Protein AF-A0A0H5CHE4-F1 (afdb_monomer_lite)

Radius of gyration: 12.94 Å; chains: 1; bounding box: 34×36×29 Å

Sequence (88 aa):
MNDIDSIPSAHELRITDLGTPQAAWVVGAEHDETVGFTAEGSLPITGEQRGEPDQAVADWVSDVIEVEAVVFVADPVRPLVWLIRYTA

Foldseek 3Di:
DDPLPWAWDQKKWAWDDQPDQATWIFIFGQDPPVPGTDTQDIGGDDDPCPFDDDVVNFVVVCVSVVAPTWDWDQDPVDGRMTTIIGGD

pLDDT: mean 82.74, std 11.99, range [41.12, 94.44]

Secondary structure (DSSP, 8-state):
-----EEEEEEEEEESSTTSTT-EEEEEEE-STTT-EEEEEEEEPPTT--SS--HHHHHHHHHHTT-S-EEEEE-SSSTTEEEEEEE-

Structure (mmCIF, N/CA/C/O backbone):
data_AF-A0A0H5CHE4-F1
#
_entry.id   AF-A0A0H5CHE4-F1
#
loop_
_atom_site.group_PDB
_atom_site.id
_atom_site.type_symbol
_atom_site.label_atom_id
_atom_site.label_alt_id
_atom_site.label_comp_id
_atom_site.label_asym_id
_atom_site.label_entity_id
_atom_site.label_seq_id
_atom_site.pdbx_PDB_ins_code
_atom_site.Cartn_x
_atom_site.Cartn_y
_atom_site.Cartn_z
_atom_site.occupancy
_atom_site.B_iso_or_equiv
_atom_site.auth_seq_id
_atom_site.auth_comp_id
_atom_site.auth_asym_id
_atom_site.auth_atom_id
_atom_site.pdbx_PDB_model_num
ATOM 1 N N . MET A 1 1 ? 22.296 -15.860 -5.679 1.00 41.12 1 MET A N 1
ATOM 2 C CA . MET A 1 1 ? 21.029 -15.179 -5.354 1.00 41.12 1 MET A CA 1
ATOM 3 C C . MET A 1 1 ? 20.842 -14.180 -6.467 1.00 41.12 1 MET A C 1
ATOM 5 O O . MET A 1 1 ? 21.721 -13.349 -6.625 1.00 41.12 1 MET A O 1
ATOM 9 N N . ASN A 1 2 ? 19.851 -14.389 -7.333 1.00 43.78 2 ASN A N 1
ATOM 10 C CA . ASN A 1 2 ? 19.593 -13.471 -8.437 1.00 43.78 2 ASN A CA 1
ATOM 11 C C . ASN A 1 2 ? 19.055 -12.176 -7.830 1.00 43.78 2 ASN A C 1
ATOM 13 O O . ASN A 1 2 ? 17.973 -12.196 -7.247 1.00 43.78 2 ASN A O 1
ATOM 17 N N . ASP A 1 3 ? 19.827 -11.097 -7.928 1.00 50.47 3 ASP A N 1
ATOM 18 C CA . ASP A 1 3 ? 19.309 -9.735 -7.845 1.00 50.47 3 ASP A CA 1
ATOM 19 C C . ASP A 1 3 ? 18.314 -9.588 -8.997 1.00 50.47 3 ASP A C 1
ATOM 21 O O . ASP A 1 3 ? 18.700 -9.434 -10.154 1.00 50.47 3 ASP A O 1
ATOM 25 N N . ILE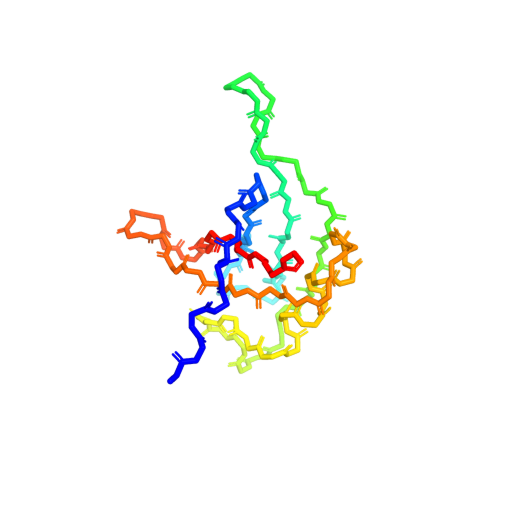 A 1 4 ? 17.027 -9.759 -8.704 1.00 59.12 4 ILE A N 1
ATOM 26 C CA . ILE A 1 4 ? 15.994 -9.310 -9.626 1.00 59.12 4 ILE A CA 1
ATOM 27 C C . ILE A 1 4 ? 15.985 -7.791 -9.466 1.00 59.12 4 ILE A C 1
ATOM 29 O O . ILE A 1 4 ? 15.493 -7.284 -8.455 1.00 59.12 4 ILE A O 1
ATOM 33 N N . ASP A 1 5 ? 16.622 -7.088 -10.406 1.00 65.12 5 ASP A N 1
ATOM 34 C CA . ASP A 1 5 ? 16.682 -5.625 -10.439 1.00 65.12 5 ASP A CA 1
ATOM 35 C C . ASP A 1 5 ? 15.254 -5.070 -10.365 1.00 65.12 5 ASP A C 1
ATOM 37 O O . ASP A 1 5 ? 14.478 -5.142 -11.317 1.00 65.12 5 ASP A O 1
ATOM 41 N N . SER A 1 6 ? 14.876 -4.576 -9.187 1.00 70.25 6 SER A N 1
ATOM 42 C CA . SER A 1 6 ? 13.530 -4.070 -8.933 1.00 70.25 6 SER A CA 1
ATOM 43 C C . SER A 1 6 ? 13.476 -2.603 -9.347 1.00 70.25 6 SER A C 1
ATOM 45 O O . SER A 1 6 ? 14.225 -1.776 -8.818 1.00 70.25 6 SER A O 1
ATOM 47 N N . ILE A 1 7 ? 12.589 -2.262 -10.277 1.00 76.00 7 ILE A N 1
ATOM 48 C CA . ILE A 1 7 ? 12.428 -0.901 -10.788 1.00 76.00 7 ILE A CA 1
ATOM 49 C C . ILE A 1 7 ? 11.569 -0.095 -9.800 1.00 76.00 7 ILE A C 1
ATOM 51 O O . ILE A 1 7 ? 10.525 -0.587 -9.357 1.00 76.00 7 ILE A O 1
ATOM 55 N N . PRO A 1 8 ? 11.983 1.128 -9.412 1.00 75.56 8 PRO A N 1
ATOM 56 C CA . PRO A 1 8 ? 11.155 1.997 -8.585 1.00 75.56 8 PRO A CA 1
ATOM 57 C C . PRO A 1 8 ? 9.893 2.425 -9.341 1.00 75.56 8 PRO A C 1
ATOM 59 O O . PRO A 1 8 ? 9.966 2.935 -10.459 1.00 75.56 8 PRO A O 1
ATOM 62 N N . SER A 1 9 ? 8.739 2.227 -8.706 1.00 80.00 9 SER A N 1
ATOM 63 C CA . SER A 1 9 ? 7.455 2.735 -9.181 1.00 80.00 9 SER A CA 1
ATOM 64 C C . SER A 1 9 ? 7.282 4.210 -8.810 1.00 80.00 9 SER A C 1
ATOM 66 O O . SER A 1 9 ? 7.862 4.681 -7.832 1.00 80.00 9 SER A O 1
ATOM 68 N N . ALA A 1 10 ? 6.442 4.928 -9.561 1.00 85.19 10 ALA A N 1
ATOM 69 C CA . ALA A 1 10 ? 5.885 6.216 -9.129 1.00 85.19 10 ALA A CA 1
ATOM 70 C C . ALA A 1 10 ? 4.733 6.047 -8.114 1.00 85.19 10 ALA A C 1
ATOM 72 O O . ALA A 1 10 ? 4.269 7.024 -7.528 1.00 85.19 10 ALA A O 1
ATOM 73 N N . HIS A 1 11 ? 4.272 4.807 -7.918 1.00 90.06 11 HIS A N 1
ATOM 74 C CA . HIS A 1 11 ? 3.197 4.469 -6.998 1.00 90.06 11 HIS A CA 1
ATOM 75 C C . HIS A 1 11 ? 3.722 4.221 -5.584 1.00 90.06 11 HIS A C 1
ATOM 77 O O . HIS A 1 11 ? 4.801 3.663 -5.364 1.00 90.06 11 HIS A O 1
ATOM 83 N N . GLU A 1 12 ? 2.890 4.574 -4.617 1.00 92.75 12 GLU A N 1
ATOM 84 C CA . GLU A 1 12 ? 3.083 4.326 -3.201 1.00 92.75 12 GLU A CA 1
ATOM 85 C C . GLU A 1 12 ? 1.854 3.620 -2.636 1.00 92.75 12 GLU A C 1
ATOM 87 O O . GLU A 1 12 ? 0.724 3.811 -3.090 1.00 92.75 12 GLU A O 1
ATOM 92 N N . LEU A 1 13 ? 2.081 2.825 -1.600 1.00 92.81 13 LEU A N 1
ATOM 93 C CA . LEU A 1 13 ? 1.036 2.225 -0.791 1.00 92.81 13 LEU A CA 1
ATOM 94 C C . LEU A 1 13 ? 0.934 2.997 0.526 1.00 92.81 13 LEU A C 1
ATOM 96 O O . LEU A 1 13 ? 1.941 3.231 1.190 1.00 92.81 13 LEU A O 1
ATOM 100 N N . ARG A 1 14 ? -0.278 3.386 0.919 1.00 92.38 14 ARG A N 1
ATOM 101 C CA . ARG A 1 14 ? -0.565 4.157 2.135 1.00 92.38 14 ARG A CA 1
ATOM 102 C C . ARG A 1 14 ? -1.692 3.513 2.936 1.00 92.38 14 ARG A C 1
ATOM 104 O O . ARG A 1 14 ? -2.480 2.737 2.398 1.00 92.38 14 ARG A O 1
ATOM 111 N N . ILE A 1 15 ? -1.816 3.894 4.204 1.00 89.94 15 ILE A N 1
ATOM 112 C CA . ILE A 1 15 ? -3.016 3.637 5.014 1.00 89.94 15 ILE A CA 1
ATOM 113 C C . ILE A 1 15 ? -3.668 4.976 5.363 1.00 89.94 15 ILE A C 1
ATOM 115 O O . ILE A 1 15 ? -3.000 5.851 5.910 1.00 89.94 15 ILE A O 1
ATOM 119 N N . THR A 1 16 ? -4.963 5.148 5.078 1.00 84.94 16 THR A N 1
ATOM 120 C CA . THR A 1 16 ? -5.661 6.435 5.290 1.00 84.94 16 THR A CA 1
ATOM 121 C C . THR A 1 16 ? -6.154 6.644 6.722 1.00 84.94 16 THR A C 1
ATOM 123 O O . THR A 1 16 ? -6.025 7.743 7.251 1.00 84.94 16 THR A O 1
ATOM 126 N N . ASP A 1 17 ? -6.677 5.596 7.374 1.00 81.19 17 ASP A N 1
ATOM 127 C CA . ASP A 1 17 ? -7.444 5.726 8.629 1.00 81.19 17 ASP A CA 1
ATOM 128 C C . ASP A 1 17 ? -7.081 4.664 9.681 1.00 81.19 17 ASP A C 1
ATOM 130 O O . ASP A 1 17 ? -7.957 4.054 10.317 1.00 81.19 17 ASP A O 1
ATOM 134 N N . LEU A 1 18 ? -5.777 4.409 9.864 1.00 78.94 18 LEU A N 1
ATOM 135 C CA . LEU A 1 18 ? -5.289 3.411 10.820 1.00 78.94 18 LEU A CA 1
ATOM 136 C C . LEU A 1 18 ? -5.859 3.667 12.223 1.00 78.94 18 LEU A C 1
ATOM 138 O O . LEU A 1 18 ? -5.835 4.779 12.740 1.00 78.94 18 LEU A O 1
ATOM 142 N N . GLY A 1 19 ? -6.354 2.608 12.863 1.00 73.25 19 GLY A N 1
ATOM 143 C CA . GLY A 1 19 ? -6.983 2.702 14.181 1.00 73.25 19 GLY A CA 1
ATOM 144 C C . GLY A 1 19 ? -8.507 2.691 14.123 1.00 73.25 19 GLY A C 1
ATOM 145 O O . GLY A 1 19 ? -9.132 2.263 15.091 1.00 73.25 19 GLY A O 1
ATOM 146 N N . THR A 1 20 ? -9.108 3.026 12.980 1.00 80.12 20 THR A N 1
ATOM 147 C CA . THR A 1 20 ? -10.565 3.009 12.795 1.00 80.12 20 THR A CA 1
ATOM 148 C C . THR A 1 20 ? -11.052 1.715 12.122 1.00 80.12 20 THR A C 1
ATOM 150 O O . THR A 1 20 ? -10.251 0.975 11.542 1.00 80.12 20 THR A O 1
ATOM 153 N N . PRO A 1 21 ? -12.364 1.416 12.169 1.00 79.00 21 PRO A N 1
ATOM 154 C CA . PRO A 1 21 ? -12.972 0.360 11.353 1.00 79.00 21 PRO A CA 1
ATOM 155 C C . PRO A 1 21 ? -12.971 0.655 9.845 1.00 79.00 21 PRO A C 1
ATOM 157 O O . PRO A 1 21 ? -13.288 -0.232 9.065 1.00 79.00 21 PRO A O 1
ATOM 160 N N . GLN A 1 22 ? -12.659 1.892 9.441 1.00 84.31 22 GLN A N 1
ATOM 161 C CA . GLN A 1 22 ? -12.620 2.334 8.043 1.00 84.31 22 GLN A CA 1
ATOM 162 C C . GLN A 1 22 ? -11.200 2.311 7.462 1.00 84.31 22 GLN A C 1
ATOM 164 O O . GLN A 1 22 ? -10.992 2.768 6.345 1.00 84.31 22 GLN A O 1
ATOM 169 N N . ALA A 1 23 ? -10.222 1.794 8.213 1.00 87.69 23 ALA A N 1
ATOM 170 C CA . ALA A 1 23 ? -8.847 1.700 7.750 1.00 87.69 23 ALA A CA 1
ATOM 171 C C . ALA A 1 23 ? -8.780 0.905 6.437 1.00 87.69 23 ALA A C 1
ATOM 173 O O . ALA A 1 23 ? -9.288 -0.214 6.355 1.00 87.69 23 ALA A O 1
ATOM 174 N N . ALA A 1 24 ? -8.134 1.481 5.429 1.00 91.00 24 ALA A N 1
ATOM 175 C CA . ALA A 1 24 ? -7.924 0.860 4.134 1.00 91.00 24 ALA A CA 1
ATOM 176 C C . ALA A 1 24 ? -6.472 1.046 3.695 1.00 91.00 24 ALA A C 1
ATOM 178 O O . ALA A 1 24 ? -5.858 2.083 3.958 1.00 91.00 24 ALA A O 1
ATOM 179 N N . TRP A 1 25 ? -5.955 0.032 3.015 1.00 93.00 25 TRP A N 1
ATOM 180 C CA . TRP A 1 25 ? -4.819 0.154 2.122 1.00 93.00 25 TRP A CA 1
ATOM 181 C C . TRP A 1 25 ? -5.239 0.978 0.916 1.00 93.00 25 TRP A C 1
ATOM 183 O O . TRP A 1 25 ? -6.317 0.760 0.361 1.00 93.00 25 TRP A O 1
ATOM 193 N N . VAL A 1 26 ? -4.395 1.914 0.508 1.00 94.00 26 VAL A N 1
ATOM 194 C CA . VAL A 1 26 ? -4.619 2.736 -0.675 1.00 94.00 26 VAL A CA 1
ATOM 195 C C . VAL A 1 26 ? -3.344 2.763 -1.491 1.00 94.00 26 VAL A C 1
ATOM 197 O O . VAL A 1 26 ? -2.307 3.208 -1.005 1.00 94.00 26 VAL A O 1
ATOM 200 N N . VAL A 1 27 ? -3.433 2.281 -2.724 1.00 94.44 27 VAL A N 1
ATOM 201 C CA . VAL A 1 27 ? -2.367 2.405 -3.716 1.00 94.44 27 VAL A CA 1
ATOM 202 C C . VAL A 1 27 ? -2.668 3.601 -4.602 1.00 94.44 27 VAL A C 1
ATOM 204 O O . VAL A 1 27 ? -3.828 3.862 -4.931 1.00 94.44 27 VAL A O 1
ATOM 207 N N . GLY A 1 28 ? -1.636 4.347 -4.961 1.00 92.88 28 GLY A N 1
ATOM 208 C CA . GLY A 1 28 ? -1.772 5.481 -5.858 1.00 92.88 28 GLY A CA 1
ATOM 209 C C . GLY A 1 28 ? -0.436 6.118 -6.185 1.00 92.88 28 GLY A C 1
ATOM 210 O O . GLY A 1 28 ? 0.563 5.861 -5.512 1.00 92.88 28 GLY A O 1
ATOM 211 N N . ALA A 1 29 ? -0.414 6.955 -7.211 1.00 88.19 29 ALA A N 1
ATOM 212 C CA . ALA A 1 29 ? 0.755 7.743 -7.562 1.00 88.19 29 ALA A CA 1
ATOM 213 C C . ALA A 1 29 ? 0.741 9.112 -6.871 1.00 88.19 29 ALA A C 1
ATOM 215 O O . ALA A 1 29 ? -0.299 9.770 -6.733 1.00 88.19 29 ALA A O 1
ATOM 216 N N . GLU A 1 30 ? 1.921 9.572 -6.454 1.00 79.62 30 GLU A N 1
ATOM 217 C CA . GLU A 1 30 ? 2.113 10.988 -6.161 1.00 79.62 30 GLU A CA 1
ATOM 218 C C . GLU A 1 30 ? 2.315 11.724 -7.489 1.00 79.62 30 GLU A C 1
ATOM 220 O O . GLU A 1 30 ? 3.294 11.504 -8.202 1.00 79.62 30 GLU A O 1
ATOM 225 N N . HIS A 1 31 ? 1.347 12.564 -7.849 1.00 69.12 31 HIS A N 1
ATOM 226 C CA . HIS A 1 31 ? 1.499 13.491 -8.963 1.00 69.12 31 HIS A CA 1
ATOM 227 C C . HIS A 1 31 ? 2.257 14.740 -8.499 1.00 69.12 31 HIS A C 1
ATOM 229 O O . HIS A 1 31 ? 2.443 14.938 -7.297 1.00 69.12 31 HIS A O 1
ATOM 235 N N . ASP A 1 32 ? 2.667 15.588 -9.451 1.00 66.50 32 ASP A N 1
ATOM 236 C CA . ASP A 1 32 ? 3.341 16.868 -9.195 1.00 66.50 32 ASP A CA 1
ATOM 237 C C . ASP A 1 32 ? 2.751 17.619 -7.986 1.00 66.50 32 ASP A C 1
ATOM 239 O O . ASP A 1 32 ? 1.558 17.509 -7.691 1.00 66.50 32 ASP A O 1
ATOM 243 N N . GLU A 1 33 ? 3.567 18.461 -7.340 1.00 59.97 33 GLU A N 1
ATOM 244 C CA . GLU A 1 33 ? 3.314 19.133 -6.045 1.00 59.97 33 GLU A CA 1
ATOM 245 C C . GLU A 1 33 ? 1.948 19.847 -5.908 1.00 59.97 33 GLU A C 1
ATOM 247 O O . GLU A 1 33 ? 1.523 20.200 -4.810 1.00 59.97 33 GLU A O 1
ATOM 252 N N . THR A 1 34 ? 1.252 20.082 -7.020 1.00 65.31 34 THR A N 1
ATOM 253 C CA . THR A 1 34 ? -0.064 20.728 -7.093 1.00 65.31 34 THR A CA 1
ATOM 254 C C . THR A 1 34 ? -1.255 19.768 -7.051 1.00 65.31 34 THR A C 1
ATOM 256 O O . THR A 1 34 ? -2.333 20.181 -6.626 1.00 65.31 34 THR A O 1
ATOM 259 N N . VAL A 1 35 ? -1.091 18.517 -7.488 1.00 67.81 35 VAL A N 1
ATOM 260 C CA . VAL A 1 35 ? -2.168 17.512 -7.578 1.00 67.81 35 VAL A CA 1
ATOM 261 C C . VAL A 1 35 ? -2.136 16.571 -6.373 1.00 67.81 35 VAL A C 1
ATOM 263 O O . VAL A 1 35 ? -3.188 16.175 -5.874 1.00 67.81 35 VAL A O 1
ATOM 266 N N . GLY A 1 36 ? -0.941 16.279 -5.852 1.00 77.38 36 GLY A N 1
ATOM 267 C CA . GLY A 1 36 ? -0.764 15.394 -4.705 1.00 77.38 36 GLY A CA 1
ATOM 268 C C . GLY A 1 36 ? -1.071 13.929 -5.030 1.00 77.38 36 GLY A C 1
ATOM 269 O O . GLY A 1 36 ? -1.041 13.496 -6.182 1.00 77.38 36 GLY A O 1
ATOM 270 N N . PHE A 1 37 ? -1.337 13.141 -3.990 1.00 83.25 37 PHE A N 1
ATOM 271 C CA . PHE A 1 37 ? -1.566 11.703 -4.118 1.00 83.25 37 PHE A CA 1
ATOM 272 C C . PHE A 1 37 ? -2.938 11.393 -4.714 1.00 83.25 37 PHE A C 1
ATOM 274 O O . PHE A 1 37 ? -3.965 11.770 -4.145 1.00 83.25 37 PHE A O 1
ATOM 281 N N . THR A 1 38 ? -2.947 10.665 -5.829 1.00 88.31 38 THR A N 1
ATOM 282 C CA . THR A 1 38 ? -4.169 10.186 -6.477 1.00 88.31 38 THR A CA 1
ATOM 283 C C . THR A 1 38 ? -4.313 8.694 -6.235 1.00 88.31 38 THR A C 1
ATOM 285 O O . THR A 1 38 ? -3.476 7.908 -6.657 1.00 88.31 38 THR A O 1
ATOM 288 N N . ALA A 1 39 ? -5.377 8.311 -5.529 1.00 90.69 39 ALA A N 1
ATOM 289 C CA . ALA A 1 39 ? -5.680 6.914 -5.250 1.00 90.69 39 ALA A CA 1
ATOM 290 C C . ALA A 1 39 ? -6.174 6.196 -6.514 1.00 90.69 39 ALA A C 1
ATOM 292 O O . ALA A 1 39 ? -7.109 6.658 -7.167 1.00 90.69 39 ALA A O 1
ATOM 293 N N . GLU A 1 40 ? -5.591 5.038 -6.797 1.00 92.00 40 GLU A N 1
ATOM 294 C CA . GLU A 1 40 ? -5.941 4.168 -7.928 1.00 92.00 40 GLU A CA 1
ATOM 295 C C . GLU A 1 40 ? -6.714 2.931 -7.475 1.00 92.00 40 GLU A C 1
ATOM 297 O O . GLU A 1 40 ? -7.584 2.433 -8.186 1.00 92.00 40 GLU A O 1
ATOM 302 N N . GLY A 1 41 ? -6.466 2.482 -6.246 1.00 92.81 41 GLY A N 1
ATOM 303 C CA . GLY A 1 41 ? -7.196 1.382 -5.639 1.00 92.81 41 GLY A CA 1
ATOM 304 C C . GLY A 1 41 ? -7.264 1.513 -4.126 1.00 92.81 41 GLY A C 1
ATOM 305 O O . GLY A 1 41 ? -6.373 2.081 -3.491 1.00 92.81 41 GLY A O 1
ATOM 306 N N . SER A 1 42 ? -8.317 0.942 -3.539 1.00 94.06 42 SER A N 1
ATOM 307 C CA . SER A 1 42 ? -8.428 0.772 -2.092 1.00 94.06 42 SER A CA 1
ATOM 308 C C . SER A 1 42 ? -8.819 -0.653 -1.707 1.00 94.06 42 SER A C 1
ATOM 310 O O . SER A 1 42 ? -9.631 -1.298 -2.372 1.00 94.06 42 SER A O 1
ATOM 312 N N . LEU A 1 43 ? -8.241 -1.136 -0.607 1.00 91.94 43 LEU A N 1
ATOM 313 C CA . LEU A 1 43 ? -8.513 -2.448 -0.030 1.00 91.94 43 LEU A CA 1
ATOM 314 C C . LEU A 1 43 ? -8.741 -2.302 1.485 1.00 91.94 43 LEU A C 1
ATOM 316 O O . LEU A 1 43 ? -7.849 -1.828 2.190 1.00 91.94 43 LEU A O 1
ATOM 320 N N . PRO A 1 44 ? -9.910 -2.691 2.027 1.00 90.06 44 PRO A N 1
ATOM 321 C CA . PRO A 1 44 ? -10.174 -2.605 3.462 1.00 90.06 44 PRO A CA 1
ATOM 322 C C . PRO A 1 44 ? -9.165 -3.404 4.299 1.00 90.06 44 PRO A C 1
ATOM 324 O O . PRO A 1 44 ? -8.869 -4.555 3.987 1.00 90.06 44 PRO A O 1
ATOM 327 N N . ILE A 1 45 ? -8.684 -2.822 5.400 1.00 86.38 45 ILE A N 1
ATOM 328 C CA . ILE A 1 45 ? -7.818 -3.515 6.360 1.00 86.38 45 ILE A CA 1
ATOM 329 C C . ILE A 1 45 ? -8.686 -4.391 7.254 1.00 86.38 45 ILE A C 1
ATOM 331 O O . ILE A 1 45 ? -9.510 -3.901 8.031 1.00 86.38 45 ILE A O 1
ATOM 335 N N . THR A 1 46 ? -8.457 -5.698 7.192 1.00 77.25 46 THR A N 1
ATOM 336 C CA . THR A 1 46 ? -9.047 -6.641 8.144 1.00 77.25 46 THR A CA 1
ATOM 337 C C . THR A 1 46 ? -8.138 -6.774 9.372 1.00 77.25 46 THR A C 1
ATOM 339 O O . THR A 1 46 ? -6.934 -6.549 9.289 1.00 77.25 46 THR A O 1
ATOM 342 N N . GLY A 1 47 ? -8.727 -7.039 10.545 1.00 64.06 47 GLY A N 1
ATOM 343 C CA . GLY A 1 47 ? -8.181 -6.730 11.881 1.00 64.06 47 GLY A CA 1
ATOM 344 C C . GLY A 1 47 ? -6.716 -7.084 12.190 1.00 64.06 47 GLY A C 1
ATOM 345 O O . GLY A 1 47 ? -6.129 -6.423 13.045 1.00 64.06 47 GLY A O 1
ATOM 346 N N . GLU A 1 48 ? -6.125 -8.070 11.513 1.00 62.03 48 GLU A N 1
ATOM 347 C CA . GLU A 1 48 ? -4.743 -8.524 11.738 1.00 62.03 48 GLU A CA 1
ATOM 348 C C . GLU A 1 48 ? -3.700 -7.867 10.810 1.00 62.03 48 GLU A C 1
ATOM 350 O O . GLU A 1 48 ? -2.516 -7.895 11.122 1.00 62.03 48 GLU A O 1
ATOM 355 N N . GLN A 1 49 ? -4.106 -7.188 9.730 1.00 64.38 49 GLN A N 1
ATOM 356 C CA . GLN A 1 49 ? -3.199 -6.579 8.734 1.00 64.38 49 GLN A CA 1
ATOM 357 C C . GLN A 1 49 ? -2.698 -5.176 9.127 1.00 64.38 49 GLN A C 1
ATOM 359 O O . GLN A 1 49 ? -2.308 -4.365 8.286 1.00 64.38 49 GLN A O 1
ATOM 364 N N . ARG A 1 50 ? -2.755 -4.823 10.415 1.00 65.69 50 ARG A N 1
ATOM 365 C CA . ARG A 1 50 ? -2.366 -3.486 10.874 1.00 65.69 50 ARG A CA 1
ATOM 366 C C . ARG A 1 50 ? -0.855 -3.400 11.052 1.00 65.69 50 ARG A C 1
ATOM 368 O O . ARG A 1 50 ? -0.341 -3.775 12.099 1.00 65.69 50 ARG A O 1
ATOM 375 N N . GLY A 1 51 ? -0.180 -2.793 10.083 1.00 70.12 51 GLY A N 1
ATOM 376 C CA . GLY A 1 51 ? 1.147 -2.220 10.302 1.00 70.12 51 GLY A CA 1
ATOM 377 C C . GLY A 1 51 ? 2.187 -2.554 9.248 1.00 70.12 51 GLY A C 1
ATOM 378 O O . GLY A 1 51 ? 3.113 -1.768 9.124 1.00 70.12 51 GLY A O 1
ATOM 379 N N . GLU A 1 52 ? 2.022 -3.634 8.480 1.00 84.25 52 GLU A N 1
ATOM 380 C CA . GLU A 1 52 ? 2.902 -4.013 7.365 1.00 84.25 52 GLU A CA 1
ATOM 381 C C . GLU A 1 52 ? 2.092 -4.732 6.269 1.00 84.25 52 GLU A C 1
ATOM 383 O O . GLU A 1 52 ? 1.191 -5.508 6.601 1.00 84.25 52 GLU A O 1
ATOM 388 N N . PRO A 1 53 ? 2.358 -4.465 4.977 1.00 88.56 53 PRO A N 1
ATOM 389 C CA . PRO A 1 53 ? 1.687 -5.138 3.876 1.00 88.56 53 PRO A CA 1
ATOM 390 C C . PRO A 1 53 ? 2.143 -6.596 3.782 1.00 88.56 53 PRO A C 1
ATOM 392 O O . PRO A 1 53 ? 3.335 -6.897 3.846 1.00 88.56 53 PRO A O 1
ATOM 395 N N . ASP A 1 54 ? 1.178 -7.496 3.619 1.00 89.56 54 ASP A N 1
ATOM 396 C CA . ASP A 1 54 ? 1.406 -8.927 3.432 1.00 89.56 54 ASP A CA 1
ATOM 397 C C . ASP A 1 54 ? 1.344 -9.31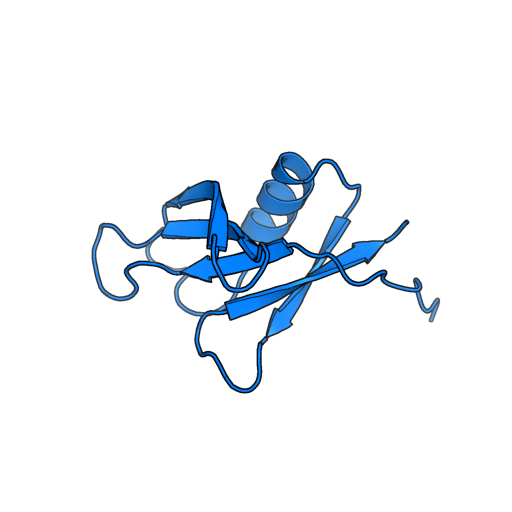9 1.943 1.00 89.56 54 ASP A C 1
ATOM 399 O O . ASP A 1 54 ? 1.193 -8.475 1.055 1.00 89.56 54 ASP A O 1
ATOM 403 N N . GLN A 1 55 ? 1.451 -10.621 1.659 1.00 89.25 55 GLN A N 1
ATOM 404 C CA . GLN A 1 55 ? 1.372 -11.134 0.290 1.00 89.25 55 GLN A CA 1
ATOM 405 C C . GLN A 1 55 ? 0.019 -10.839 -0.374 1.00 89.25 55 GLN A C 1
ATOM 407 O O . GLN A 1 55 ? -0.012 -10.556 -1.563 1.00 89.25 55 GLN A O 1
ATOM 412 N N . ALA A 1 56 ? -1.091 -10.847 0.372 1.00 90.50 56 ALA A N 1
ATOM 413 C CA . ALA A 1 56 ? -2.403 -10.556 -0.205 1.00 90.50 56 ALA A CA 1
ATOM 414 C C . ALA A 1 56 ? -2.505 -9.087 -0.642 1.00 90.50 56 ALA A C 1
ATOM 416 O O . ALA A 1 56 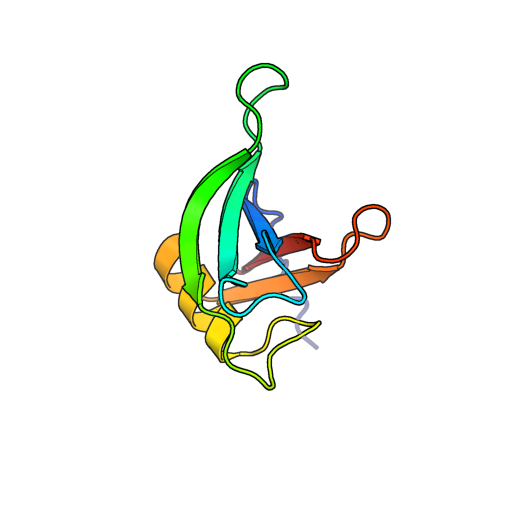? -3.093 -8.787 -1.680 1.00 90.50 56 ALA A O 1
ATOM 417 N N . VAL A 1 57 ? -1.892 -8.174 0.118 1.00 91.81 57 VAL A N 1
ATOM 418 C CA . VAL A 1 57 ? -1.746 -6.770 -0.281 1.00 91.81 57 VAL A CA 1
ATOM 419 C C . VAL A 1 57 ? -0.813 -6.643 -1.490 1.00 91.81 57 VAL A C 1
ATOM 421 O O . VAL A 1 57 ? -1.116 -5.868 -2.390 1.00 91.81 57 VAL A O 1
ATOM 424 N N . ALA A 1 58 ? 0.282 -7.409 -1.557 1.00 92.31 58 ALA A N 1
ATOM 425 C CA . ALA A 1 58 ? 1.190 -7.408 -2.710 1.00 92.31 58 ALA A CA 1
ATOM 426 C C . ALA A 1 58 ? 0.506 -7.888 -3.999 1.00 92.31 58 ALA A C 1
ATOM 428 O O . ALA A 1 58 ? 0.622 -7.230 -5.033 1.00 92.31 58 ALA A O 1
ATOM 429 N N . ASP A 1 59 ? -0.242 -8.988 -3.929 1.00 92.50 59 ASP A N 1
ATOM 430 C CA . ASP A 1 59 ? -0.984 -9.545 -5.063 1.00 92.50 59 ASP A CA 1
ATOM 431 C C . ASP A 1 59 ? -2.044 -8.552 -5.552 1.00 92.50 59 ASP A C 1
ATOM 433 O O . ASP A 1 59 ? -2.149 -8.280 -6.746 1.00 92.50 59 ASP A O 1
ATOM 437 N N . TRP A 1 60 ? -2.781 -7.942 -4.618 1.00 94.25 60 TRP A N 1
ATOM 438 C CA . TRP A 1 60 ? -3.760 -6.907 -4.936 1.00 94.25 60 TRP A CA 1
ATOM 439 C C . TRP A 1 60 ? -3.120 -5.669 -5.578 1.00 94.25 60 TRP A C 1
ATOM 441 O O . TRP A 1 60 ? -3.614 -5.188 -6.592 1.00 94.25 60 TRP A O 1
ATOM 451 N N . VAL A 1 61 ? -2.016 -5.152 -5.027 1.00 93.62 61 VAL A N 1
ATOM 452 C CA . VAL A 1 61 ? -1.317 -3.998 -5.616 1.00 93.62 61 VAL A CA 1
ATOM 453 C C . VAL A 1 61 ? -0.810 -4.331 -7.016 1.00 93.62 61 VAL A C 1
ATOM 455 O O . VAL A 1 61 ? -0.947 -3.495 -7.903 1.00 93.62 61 VAL A O 1
ATOM 458 N N . SER A 1 62 ? -0.254 -5.529 -7.218 1.00 92.62 62 SER A N 1
ATOM 459 C CA . SER A 1 62 ? 0.266 -5.969 -8.520 1.00 92.62 62 SER A CA 1
ATOM 460 C C . SER A 1 62 ? -0.831 -5.994 -9.588 1.00 92.62 62 SER A C 1
ATOM 462 O O . SER A 1 62 ? -0.584 -5.567 -10.712 1.00 92.62 62 SER A O 1
ATOM 464 N N . ASP A 1 63 ? -2.048 -6.408 -9.220 1.00 93.38 63 ASP A N 1
ATOM 465 C CA . ASP A 1 63 ? -3.233 -6.353 -10.086 1.00 93.38 63 ASP A CA 1
ATOM 466 C C . ASP A 1 63 ? -3.649 -4.906 -10.403 1.00 93.38 63 ASP A C 1
ATOM 468 O O . ASP A 1 63 ? -3.889 -4.577 -11.561 1.00 93.38 63 ASP A O 1
ATOM 472 N N . VAL A 1 64 ? -3.660 -4.010 -9.404 1.00 92.88 64 VAL A N 1
ATOM 473 C CA . VAL A 1 64 ? -4.050 -2.600 -9.603 1.00 92.88 64 VAL A CA 1
ATOM 474 C C . VAL A 1 64 ? -3.093 -1.856 -10.535 1.00 92.88 64 VAL A C 1
ATOM 476 O O . VAL A 1 64 ? -3.555 -1.090 -11.376 1.00 92.88 64 VAL A O 1
ATOM 479 N N . ILE A 1 65 ? -1.781 -2.067 -10.393 1.00 90.00 65 ILE A N 1
ATOM 480 C CA . ILE A 1 65 ? -0.768 -1.382 -11.218 1.00 90.00 65 ILE A CA 1
ATOM 481 C C . ILE A 1 65 ? -0.332 -2.196 -12.450 1.00 90.00 65 ILE A C 1
ATOM 483 O O . ILE A 1 65 ? 0.598 -1.791 -13.145 1.00 90.00 65 ILE A O 1
ATOM 487 N N . GLU A 1 66 ? -0.982 -3.337 -12.703 1.00 90.69 66 GLU A N 1
ATOM 488 C CA . GLU A 1 66 ? -0.766 -4.228 -13.852 1.00 90.69 66 GLU A CA 1
ATOM 489 C C . GLU A 1 66 ? 0.693 -4.717 -14.025 1.00 90.69 66 GLU A C 1
ATOM 491 O O . GLU A 1 66 ? 1.256 -4.681 -15.122 1.00 90.69 66 GLU A O 1
ATOM 496 N N . VAL A 1 67 ? 1.318 -5.210 -12.947 1.00 88.31 67 VAL A N 1
ATOM 497 C CA . VAL A 1 67 ? 2.681 -5.792 -12.958 1.00 88.31 67 VAL A CA 1
ATOM 498 C C . VAL A 1 67 ? 2.702 -7.233 -12.443 1.00 88.31 67 VAL A C 1
ATOM 500 O O . VAL A 1 67 ? 1.779 -7.677 -11.770 1.00 88.31 67 VAL A O 1
ATOM 503 N N . GLU A 1 68 ? 3.775 -7.977 -12.735 1.00 88.25 68 GLU A N 1
ATOM 504 C CA . GLU A 1 68 ? 3.893 -9.388 -12.328 1.00 88.25 68 GLU A CA 1
ATOM 505 C C . GLU A 1 68 ? 4.017 -9.560 -10.807 1.00 88.25 68 GLU A C 1
ATOM 507 O O . GLU A 1 68 ? 3.395 -10.449 -10.228 1.00 88.25 68 GLU A O 1
ATOM 512 N N . ALA A 1 69 ? 4.827 -8.720 -10.160 1.00 88.38 69 ALA A N 1
ATOM 513 C CA . ALA A 1 69 ? 5.038 -8.765 -8.721 1.00 88.38 69 ALA A CA 1
ATOM 514 C C . ALA A 1 69 ? 5.550 -7.425 -8.190 1.00 88.38 69 ALA A C 1
ATOM 516 O O . ALA A 1 69 ? 6.341 -6.739 -8.848 1.00 88.38 69 ALA A O 1
ATOM 517 N N . VAL A 1 70 ? 5.163 -7.101 -6.954 1.00 90.88 70 VAL A N 1
ATOM 518 C CA . VAL A 1 70 ? 5.653 -5.929 -6.225 1.00 90.88 70 VAL A CA 1
ATOM 519 C C . VAL A 1 70 ? 6.370 -6.285 -4.932 1.00 90.88 70 VAL A C 1
ATOM 521 O O . VAL A 1 70 ? 6.103 -7.294 -4.282 1.00 90.88 70 VAL A O 1
ATOM 524 N N . VAL A 1 71 ? 7.260 -5.389 -4.527 1.00 90.94 71 VAL A N 1
ATOM 525 C CA . VAL A 1 71 ? 7.929 -5.375 -3.234 1.00 90.94 71 VAL A CA 1
ATOM 526 C C . VAL A 1 71 ? 7.680 -4.023 -2.583 1.00 90.94 71 VAL A C 1
ATOM 528 O O . VAL A 1 71 ? 7.790 -2.975 -3.223 1.00 90.94 71 VAL A O 1
ATOM 531 N N . PHE A 1 72 ? 7.383 -4.053 -1.289 1.00 91.00 72 PHE A N 1
ATOM 532 C CA . PHE A 1 72 ? 7.157 -2.862 -0.486 1.00 91.00 72 PHE A CA 1
ATOM 533 C C . PHE A 1 72 ? 8.406 -2.504 0.310 1.00 91.00 72 PHE A C 1
ATOM 535 O O . PHE A 1 72 ? 8.959 -3.328 1.038 1.00 91.00 72 PHE A O 1
ATOM 542 N N . VAL A 1 73 ? 8.831 -1.249 0.207 1.00 90.38 73 VAL A N 1
ATOM 543 C CA . VAL A 1 73 ? 9.915 -0.691 1.017 1.00 90.38 73 VAL A CA 1
ATOM 544 C C . VAL A 1 73 ? 9.313 0.365 1.927 1.00 90.38 73 VAL A C 1
ATOM 546 O O . VAL A 1 73 ? 8.782 1.357 1.438 1.00 90.38 73 VAL A O 1
ATOM 549 N N . ALA A 1 74 ? 9.377 0.156 3.242 1.00 89.38 74 ALA A N 1
ATOM 550 C CA . ALA A 1 74 ? 8.859 1.126 4.201 1.00 89.38 74 ALA A CA 1
ATOM 551 C C . ALA A 1 74 ? 9.535 2.493 4.012 1.00 89.38 74 ALA A C 1
ATOM 553 O O . ALA A 1 74 ? 10.764 2.579 3.913 1.00 89.38 74 ALA A O 1
ATOM 554 N N . ASP A 1 75 ? 8.734 3.555 3.968 1.00 87.19 75 ASP A N 1
ATOM 555 C CA . ASP A 1 75 ? 9.245 4.917 3.927 1.00 87.19 75 ASP A CA 1
ATOM 556 C C . ASP A 1 75 ? 9.839 5.274 5.307 1.00 87.19 75 ASP A C 1
ATOM 558 O O . ASP A 1 75 ? 9.145 5.185 6.324 1.00 87.19 75 ASP A O 1
ATOM 562 N N . PRO A 1 76 ? 11.126 5.666 5.386 1.00 83.75 76 PRO A N 1
ATOM 563 C CA . PRO A 1 76 ? 11.778 5.945 6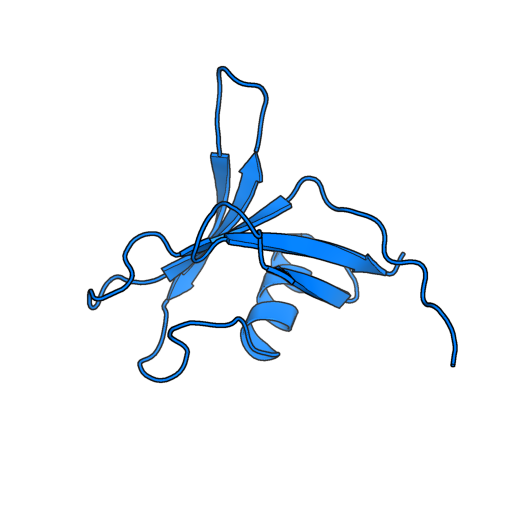.665 1.00 83.75 76 PRO A CA 1
ATOM 564 C C . PRO A 1 76 ? 11.275 7.230 7.344 1.00 83.75 76 PRO A C 1
ATOM 566 O O . PRO A 1 76 ? 11.575 7.455 8.516 1.00 83.75 76 PRO A O 1
ATOM 569 N N . VAL A 1 77 ? 10.553 8.089 6.620 1.00 87.38 77 VAL A N 1
ATOM 570 C CA . VAL A 1 77 ? 10.045 9.386 7.083 1.00 87.38 77 VAL A CA 1
ATOM 571 C C . VAL A 1 77 ? 8.541 9.327 7.348 1.00 87.38 77 VAL A C 1
ATOM 573 O O . VAL A 1 77 ? 8.072 9.888 8.340 1.00 87.38 77 VAL A O 1
ATOM 576 N N . ARG A 1 78 ? 7.776 8.667 6.472 1.00 85.25 78 ARG A N 1
ATOM 577 C CA . ARG A 1 78 ? 6.311 8.600 6.540 1.00 85.25 78 ARG A CA 1
ATOM 578 C C . ARG A 1 78 ? 5.861 7.250 7.112 1.00 85.25 78 ARG A C 1
ATOM 580 O O . ARG A 1 78 ? 5.883 6.250 6.396 1.00 85.25 78 ARG A O 1
ATOM 587 N N . PRO A 1 79 ? 5.412 7.188 8.380 1.00 83.56 79 PRO A N 1
ATOM 588 C CA . PRO A 1 79 ? 4.867 5.951 8.921 1.00 83.56 79 PRO A CA 1
ATOM 589 C C . PRO A 1 79 ? 3.627 5.548 8.120 1.00 83.56 79 PRO A C 1
ATOM 591 O O . PRO A 1 79 ? 2.816 6.401 7.762 1.00 83.56 79 PRO A O 1
ATOM 594 N N . LEU A 1 80 ? 3.462 4.244 7.890 1.00 87.56 80 LEU A N 1
ATOM 595 C CA . LEU A 1 80 ? 2.340 3.676 7.128 1.00 87.56 80 LEU A CA 1
ATOM 596 C C . LEU A 1 80 ? 2.336 4.035 5.635 1.00 87.56 80 LEU A C 1
ATOM 598 O O . LEU A 1 80 ? 1.285 3.982 4.990 1.00 87.56 80 LEU A O 1
ATOM 602 N N . VAL A 1 81 ? 3.498 4.4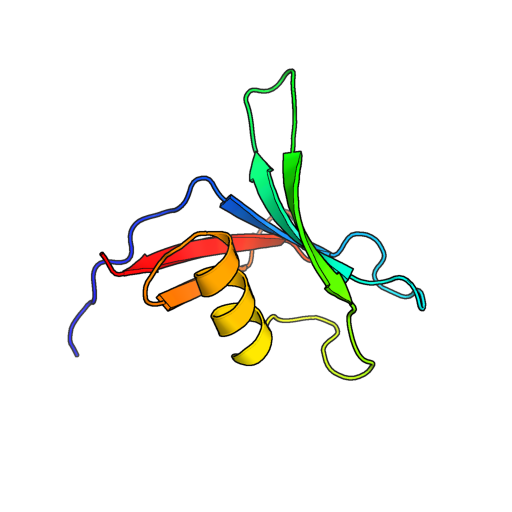04 5.101 1.00 89.81 81 VAL A N 1
ATOM 603 C CA . VAL A 1 81 ? 3.725 4.555 3.667 1.00 89.81 81 VAL A CA 1
ATOM 604 C C . VAL A 1 81 ? 4.808 3.574 3.237 1.00 89.81 81 VAL A C 1
ATOM 606 O O . VAL A 1 81 ? 5.834 3.425 3.904 1.00 89.81 81 VAL A O 1
ATOM 609 N N . TRP A 1 82 ? 4.577 2.911 2.110 1.00 92.38 82 TRP A N 1
ATOM 610 C CA . TRP A 1 82 ? 5.530 2.021 1.469 1.00 92.38 82 TRP A CA 1
ATOM 611 C C . TRP A 1 82 ? 5.747 2.443 0.025 1.00 92.38 82 TRP A C 1
ATOM 613 O O . TRP A 1 82 ? 4.798 2.619 -0.739 1.00 92.38 82 TRP A O 1
ATOM 623 N N . LEU A 1 83 ? 7.014 2.560 -0.356 1.00 91.25 83 LEU A N 1
ATOM 624 C CA . LEU A 1 83 ? 7.424 2.723 -1.741 1.00 91.25 83 LEU A CA 1
ATOM 625 C C . LEU A 1 83 ? 7.266 1.384 -2.458 1.00 91.25 83 LEU A C 1
ATOM 627 O O . LEU A 1 83 ? 7.706 0.348 -1.948 1.00 91.25 83 LEU A O 1
ATOM 631 N N . ILE A 1 84 ? 6.664 1.413 -3.642 1.00 91.25 84 ILE A N 1
ATOM 632 C CA . ILE A 1 84 ? 6.446 0.215 -4.447 1.00 91.25 84 ILE A CA 1
ATOM 633 C C . ILE A 1 84 ? 7.620 0.045 -5.411 1.00 91.25 84 ILE A C 1
ATOM 635 O O . ILE A 1 84 ? 8.026 0.975 -6.112 1.00 91.25 84 ILE A O 1
ATOM 639 N N . ARG A 1 85 ? 8.172 -1.164 -5.466 1.00 90.31 85 ARG A N 1
ATOM 640 C CA . ARG A 1 85 ? 9.102 -1.598 -6.514 1.00 90.31 85 ARG A CA 1
ATOM 641 C C . ARG A 1 85 ? 8.526 -2.816 -7.203 1.00 90.31 85 ARG A C 1
ATOM 643 O O . ARG A 1 85 ? 7.869 -3.608 -6.543 1.00 90.31 85 ARG A O 1
ATOM 650 N N . TYR A 1 86 ? 8.791 -2.990 -8.487 1.00 84.00 86 TYR A N 1
ATOM 651 C CA . TYR A 1 86 ? 8.349 -4.174 -9.221 1.00 84.00 86 TYR A CA 1
ATOM 652 C C . TYR A 1 86 ? 9.481 -4.756 -10.052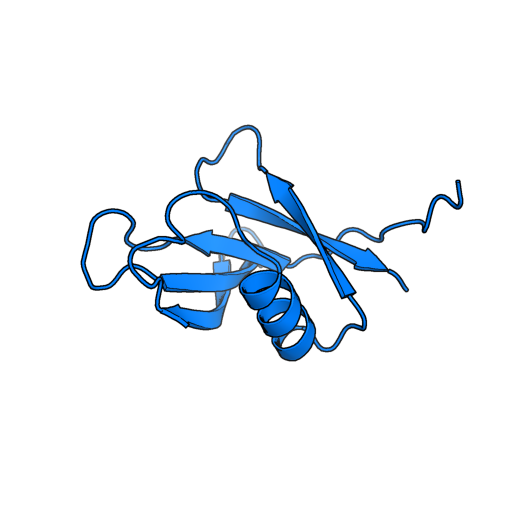 1.00 84.00 86 TYR A C 1
ATOM 654 O O . TYR A 1 86 ? 10.479 -4.092 -10.336 1.00 84.00 86 TYR A O 1
ATOM 662 N N . THR A 1 87 ? 9.338 -6.023 -10.405 1.00 74.00 87 THR A N 1
ATOM 663 C CA . THR A 1 87 ? 10.254 -6.716 -11.309 1.00 74.00 87 THR A CA 1
ATOM 664 C C . THR A 1 87 ? 9.743 -6.542 -12.735 1.00 74.00 87 THR A C 1
ATOM 666 O O . THR A 1 87 ? 8.553 -6.748 -12.975 1.00 74.00 87 THR A O 1
ATOM 669 N N . ALA A 1 88 ? 10.612 -6.111 -13.650 1.00 63.16 88 ALA A N 1
ATOM 670 C CA . ALA A 1 88 ? 10.290 -5.986 -15.074 1.00 63.16 88 ALA A CA 1
ATOM 671 C C . ALA A 1 88 ? 10.539 -7.282 -15.851 1.00 63.16 88 ALA A C 1
ATOM 673 O O . ALA A 1 88 ? 11.390 -8.084 -15.399 1.00 63.16 88 ALA A O 1
#